Protein AF-A0A6H1JXC1-F1 (afdb_monomer_lite)

Structure (mmCIF, N/CA/C/O backbone):
data_AF-A0A6H1JXC1-F1
#
_entry.id   AF-A0A6H1JXC1-F1
#
loop_
_atom_site.group_PDB
_atom_site.id
_atom_site.type_symbol
_atom_site.label_atom_id
_atom_site.label_alt_id
_atom_site.label_comp_id
_atom_site.label_asym_id
_atom_site.label_entity_id
_atom_site.label_seq_id
_atom_site.pdbx_PDB_ins_code
_atom_site.Cartn_x
_atom_site.Cartn_y
_atom_site.Cartn_z
_atom_site.occupancy
_atom_site.B_iso_or_equiv
_atom_site.auth_seq_id
_atom_site.auth_comp_id
_atom_site.auth_asym_id
_atom_site.auth_atom_id
_atom_site.pdbx_PDB_model_num
ATOM 1 N N . MET A 1 1 ? -29.737 16.716 47.302 1.00 49.41 1 MET A N 1
ATOM 2 C CA . MET A 1 1 ? -29.002 16.296 46.090 1.00 49.41 1 MET A CA 1
ATOM 3 C C . MET A 1 1 ? -27.575 15.994 46.497 1.00 49.41 1 MET A C 1
ATOM 5 O O . MET A 1 1 ? -26.942 16.863 47.078 1.00 49.41 1 MET A O 1
ATOM 9 N N . THR A 1 2 ? -27.102 14.777 46.255 1.00 70.06 2 THR A N 1
ATOM 10 C CA . THR A 1 2 ? -25.771 14.312 46.672 1.00 70.06 2 THR A CA 1
ATOM 11 C C . THR A 1 2 ? -24.950 14.112 45.403 1.00 70.06 2 THR A C 1
ATOM 13 O O . THR A 1 2 ? -25.249 13.220 44.616 1.00 70.06 2 THR A O 1
ATOM 16 N N . TRP A 1 3 ? -23.983 14.993 45.145 1.00 61.78 3 TRP A N 1
ATOM 17 C CA . TRP A 1 3 ? -23.093 14.879 43.989 1.00 61.78 3 TRP A CA 1
ATOM 18 C C . TRP A 1 3 ? -21.989 13.871 44.311 1.00 61.78 3 TRP A C 1
ATOM 20 O O . TRP A 1 3 ? -21.253 14.048 45.281 1.00 61.78 3 TRP A O 1
ATOM 30 N N . THR A 1 4 ? -21.890 12.800 43.527 1.00 73.06 4 THR A N 1
ATOM 31 C CA . THR A 1 4 ? -20.808 11.817 43.641 1.00 73.06 4 THR A CA 1
ATOM 32 C C . THR A 1 4 ? -19.749 12.165 42.601 1.00 73.06 4 THR A C 1
ATOM 34 O O . THR A 1 4 ? -19.938 11.936 41.409 1.00 73.06 4 THR A O 1
ATOM 37 N N . GLY A 1 5 ? -18.654 12.777 43.046 1.00 74.56 5 GLY A N 1
ATOM 38 C CA . GLY A 1 5 ? -17.497 13.041 42.195 1.00 74.56 5 GLY A CA 1
ATOM 39 C C . GLY A 1 5 ? -16.682 11.774 41.967 1.00 74.56 5 GLY A C 1
ATOM 40 O O . GLY A 1 5 ? -16.382 11.058 42.920 1.00 74.56 5 GLY A O 1
ATOM 41 N N . GLY A 1 6 ? -16.304 11.512 40.717 1.00 79.50 6 GLY A N 1
ATOM 42 C CA . GLY A 1 6 ? -15.356 10.464 40.344 1.00 79.50 6 GLY A CA 1
ATOM 43 C C . GLY A 1 6 ? -14.247 11.035 39.464 1.00 79.50 6 GLY A C 1
ATOM 44 O O . GLY A 1 6 ? -14.508 11.871 38.600 1.00 79.50 6 GLY A O 1
ATOM 45 N N . THR A 1 7 ? -13.011 10.586 39.676 1.00 79.50 7 THR A N 1
ATOM 46 C CA . THR A 1 7 ? -11.855 10.972 38.854 1.00 79.50 7 THR A CA 1
ATOM 47 C C . THR A 1 7 ? -11.604 9.901 37.799 1.00 79.50 7 THR A C 1
ATOM 49 O O . THR A 1 7 ? -11.347 8.747 38.134 1.00 79.50 7 THR A O 1
ATOM 52 N N . ILE A 1 8 ? -11.639 10.278 36.519 1.00 73.81 8 ILE A N 1
ATOM 53 C CA . ILE A 1 8 ? -11.256 9.395 35.411 1.00 73.81 8 ILE A CA 1
ATOM 54 C C . ILE A 1 8 ? -9.754 9.559 35.174 1.00 73.81 8 ILE A C 1
ATOM 56 O O . ILE A 1 8 ? -9.309 10.604 34.704 1.00 73.81 8 ILE A O 1
ATOM 60 N N . SER A 1 9 ? -8.970 8.526 35.484 1.00 71.69 9 SER A N 1
ATOM 61 C CA . SER A 1 9 ? -7.549 8.470 35.126 1.00 71.69 9 SER A CA 1
ATOM 62 C C . SER A 1 9 ? -7.381 7.759 33.784 1.00 71.69 9 SER A C 1
ATOM 64 O O . SER A 1 9 ? -7.907 6.663 33.595 1.00 71.69 9 SER A O 1
ATOM 66 N N . ARG A 1 10 ? -6.661 8.376 32.840 1.00 70.25 10 ARG A N 1
ATOM 67 C CA . ARG A 1 10 ? -6.317 7.774 31.543 1.00 70.25 10 ARG A CA 1
ATOM 68 C C . ARG A 1 10 ? -4.819 7.498 31.504 1.00 70.25 10 ARG A C 1
ATOM 70 O O . ARG A 1 10 ? -4.026 8.431 31.573 1.00 70.25 10 ARG A O 1
ATOM 77 N N . GLN A 1 11 ? -4.440 6.232 31.358 1.00 76.56 11 GLN A N 1
ATOM 78 C CA . GLN A 1 11 ? -3.051 5.832 31.129 1.00 76.56 11 GLN A CA 1
ATOM 79 C C . GLN A 1 11 ? -2.903 5.349 29.682 1.00 76.56 11 GLN A C 1
ATOM 81 O O . GLN A 1 11 ? -3.385 4.260 29.365 1.00 76.56 11 GLN A O 1
ATOM 86 N N . PRO A 1 12 ? -2.286 6.141 28.786 1.00 73.12 12 PRO A N 1
ATOM 87 C CA . PRO A 1 12 ? -2.040 5.692 27.425 1.00 73.12 12 PRO A CA 1
ATOM 88 C C . PRO A 1 12 ? -1.069 4.509 27.453 1.00 73.12 12 PRO A C 1
ATOM 90 O O . PRO A 1 12 ? -0.046 4.546 28.137 1.00 73.12 12 PRO A O 1
ATOM 93 N N . ARG A 1 13 ? -1.389 3.455 26.704 1.00 77.56 13 ARG A N 1
ATOM 94 C CA . ARG A 1 13 ? -0.486 2.327 26.479 1.00 77.56 13 ARG A CA 1
ATOM 95 C C . ARG A 1 13 ? 0.018 2.387 25.044 1.00 77.56 13 ARG A C 1
ATOM 97 O O . ARG A 1 13 ? -0.779 2.455 24.113 1.00 77.56 13 ARG A O 1
ATOM 104 N N . THR A 1 14 ? 1.334 2.357 24.883 1.00 79.62 14 THR A N 1
ATOM 105 C CA . THR A 1 14 ? 1.989 2.322 23.573 1.00 79.62 14 THR A CA 1
ATOM 106 C C . THR A 1 14 ? 2.414 0.890 23.281 1.00 79.62 14 THR A C 1
ATOM 108 O O . THR A 1 14 ? 3.155 0.299 24.063 1.00 79.62 14 THR A O 1
ATOM 111 N N . GLU A 1 15 ? 1.953 0.335 22.163 1.00 82.12 15 GLU A N 1
ATOM 112 C CA . GLU A 1 15 ? 2.369 -0.977 21.660 1.00 82.12 15 GLU A CA 1
ATOM 113 C C . GLU A 1 15 ? 3.164 -0.780 20.368 1.00 82.12 15 GLU A C 1
ATOM 115 O O . GLU A 1 15 ? 2.733 -0.058 19.466 1.00 82.12 15 GLU A O 1
ATOM 120 N N . GLU A 1 16 ? 4.321 -1.430 20.263 1.00 84.94 16 GLU A N 1
ATOM 121 C CA . GLU A 1 16 ? 5.043 -1.508 18.999 1.00 84.94 16 GLU A CA 1
ATOM 122 C C . GLU A 1 16 ? 4.442 -2.625 18.140 1.00 84.94 16 GLU A C 1
ATOM 124 O O . GLU A 1 16 ? 4.414 -3.793 18.533 1.00 84.94 16 GLU A O 1
ATOM 129 N N . ILE A 1 17 ? 3.960 -2.268 16.950 1.00 84.75 17 ILE A N 1
ATOM 130 C CA . ILE A 1 17 ? 3.317 -3.209 16.033 1.00 84.75 17 ILE A CA 1
ATOM 131 C C . ILE A 1 17 ? 4.268 -3.507 14.878 1.00 84.75 17 ILE A C 1
ATOM 133 O O . ILE A 1 17 ? 4.607 -2.627 14.085 1.00 84.75 17 ILE A O 1
ATOM 137 N N . LYS A 1 18 ? 4.647 -4.780 14.746 1.00 87.69 18 LYS A N 1
ATOM 138 C CA . LYS A 1 18 ? 5.334 -5.283 13.555 1.00 87.69 18 LYS A CA 1
ATOM 139 C C . LYS A 1 18 ? 4.312 -5.517 12.449 1.00 87.69 18 LYS A C 1
ATOM 141 O O . LYS A 1 18 ? 3.589 -6.510 12.463 1.00 87.69 18 LYS A O 1
ATOM 146 N N . TRP A 1 19 ? 4.234 -4.571 11.520 1.00 84.50 19 TRP A N 1
ATOM 147 C CA . TRP A 1 19 ? 3.365 -4.675 10.351 1.00 84.50 19 TRP A CA 1
ATOM 148 C C . TRP A 1 19 ? 3.934 -5.652 9.313 1.00 84.50 19 TRP A C 1
ATOM 150 O O . TRP A 1 19 ? 5.160 -5.749 9.201 1.00 84.50 19 TRP A O 1
ATOM 160 N N . PRO A 1 20 ? 3.076 -6.341 8.535 1.00 87.06 20 PRO A N 1
ATOM 161 C CA . PRO A 1 20 ? 3.519 -7.157 7.415 1.00 87.06 20 PRO A CA 1
ATOM 162 C C . PRO A 1 20 ? 4.289 -6.315 6.405 1.00 87.06 20 PRO A C 1
ATOM 164 O O . PRO A 1 20 ? 4.090 -5.098 6.279 1.00 87.06 20 PRO A O 1
ATOM 167 N N . GLU A 1 21 ? 5.160 -6.970 5.647 1.00 85.38 21 GLU A N 1
ATOM 168 C CA . GLU A 1 21 ? 5.794 -6.311 4.520 1.00 85.38 21 GLU A CA 1
ATOM 169 C C . GLU A 1 21 ? 4.743 -5.968 3.468 1.00 85.38 21 GLU A C 1
ATOM 171 O O . GLU A 1 21 ? 3.970 -6.811 3.037 1.00 85.38 21 GLU A O 1
ATOM 176 N N . SER A 1 22 ? 4.744 -4.725 2.990 1.00 79.62 22 SER A N 1
ATOM 177 C CA . SER A 1 22 ? 3.744 -4.277 2.015 1.00 79.62 22 SER A CA 1
ATOM 178 C C . SER A 1 22 ? 3.897 -4.903 0.618 1.00 79.62 22 SER A C 1
ATOM 180 O O . SER A 1 22 ? 3.229 -4.451 -0.303 1.00 79.62 22 SER A O 1
ATOM 182 N N . GLY A 1 23 ? 4.900 -5.762 0.390 1.00 83.50 23 GLY A N 1
ATOM 183 C CA . GLY A 1 23 ? 5.260 -6.298 -0.933 1.00 83.50 23 GLY A CA 1
ATOM 184 C C . GLY A 1 23 ? 5.699 -5.261 -1.987 1.00 83.50 23 GLY A C 1
ATOM 185 O O . GLY A 1 23 ? 6.003 -5.618 -3.125 1.00 83.50 23 GLY A O 1
ATOM 186 N N . LEU A 1 24 ? 5.743 -3.969 -1.637 1.00 87.31 24 LEU A N 1
ATOM 187 C CA . LEU A 1 24 ? 6.042 -2.870 -2.560 1.00 87.31 24 LEU A CA 1
ATOM 188 C C . LEU A 1 24 ? 7.512 -2.460 -2.477 1.00 87.31 24 LEU A C 1
ATOM 190 O O . LEU A 1 24 ? 8.012 -2.249 -1.365 1.00 87.31 24 LEU A O 1
ATOM 194 N N . PRO A 1 25 ? 8.181 -2.227 -3.624 1.00 91.25 25 PRO A N 1
ATOM 195 C CA . PRO A 1 25 ? 9.489 -1.593 -3.640 1.00 91.25 25 PRO A CA 1
ATOM 196 C C . PRO A 1 25 ? 9.462 -0.249 -2.913 1.00 91.25 25 PRO A C 1
ATOM 198 O O . PRO A 1 25 ? 8.502 0.518 -3.035 1.00 91.25 25 PRO A O 1
ATOM 201 N N . TYR A 1 26 ? 10.550 0.068 -2.209 1.00 91.06 26 TYR A N 1
ATOM 202 C CA . TYR A 1 26 ? 10.656 1.279 -1.392 1.00 91.06 26 TYR A CA 1
ATOM 203 C C . TYR A 1 26 ? 10.285 2.557 -2.159 1.00 91.06 26 TYR A C 1
ATOM 205 O O . TYR A 1 26 ? 9.505 3.365 -1.663 1.00 91.06 26 TYR A O 1
ATOM 213 N N . ILE A 1 27 ? 10.774 2.709 -3.393 1.00 92.25 27 ILE A N 1
ATOM 214 C CA . ILE A 1 27 ? 10.506 3.897 -4.216 1.00 92.25 27 ILE A CA 1
ATOM 215 C C . ILE A 1 27 ? 9.011 4.031 -4.542 1.00 92.25 27 ILE A C 1
ATOM 217 O O . ILE A 1 27 ? 8.454 5.116 -4.407 1.00 92.25 27 ILE A O 1
ATOM 221 N N . ALA A 1 28 ? 8.335 2.930 -4.891 1.00 93.19 28 ALA A N 1
ATOM 222 C CA . ALA A 1 28 ? 6.892 2.947 -5.136 1.00 93.19 28 ALA A CA 1
ATOM 223 C C . ALA A 1 28 ? 6.113 3.303 -3.858 1.00 93.19 28 ALA A C 1
ATOM 225 O O . ALA A 1 28 ? 5.151 4.066 -3.910 1.00 93.19 28 ALA A O 1
ATOM 226 N N . ARG A 1 29 ? 6.567 2.810 -2.697 1.00 92.19 29 ARG A N 1
ATOM 227 C CA . ARG A 1 29 ? 5.978 3.139 -1.393 1.00 92.19 29 ARG A CA 1
ATOM 228 C C . ARG A 1 29 ? 6.125 4.624 -1.050 1.00 92.19 29 ARG A C 1
ATOM 230 O O . ARG A 1 29 ? 5.154 5.228 -0.606 1.00 92.19 29 ARG A O 1
ATOM 237 N N . GLN A 1 30 ? 7.305 5.215 -1.255 1.00 94.38 30 GLN A N 1
ATOM 238 C CA . GLN A 1 30 ? 7.524 6.647 -1.009 1.00 94.38 30 GLN A CA 1
ATOM 239 C C . GLN A 1 30 ? 6.671 7.509 -1.941 1.00 94.38 30 GLN A C 1
ATOM 241 O O . GLN A 1 30 ? 5.975 8.406 -1.476 1.00 94.38 30 GLN A O 1
ATOM 246 N N . HIS A 1 31 ? 6.632 7.169 -3.230 1.00 94.50 31 HIS A N 1
ATOM 247 C CA . HIS A 1 31 ? 5.829 7.896 -4.211 1.00 94.50 31 HIS A CA 1
ATOM 248 C C . HIS A 1 31 ? 4.323 7.838 -3.876 1.00 94.50 31 HIS A C 1
ATOM 250 O O . HIS A 1 31 ? 3.625 8.851 -3.905 1.00 94.50 31 HIS A O 1
ATOM 256 N N . ALA A 1 32 ? 3.814 6.673 -3.460 1.00 93.94 32 ALA A N 1
ATOM 257 C CA . ALA A 1 32 ? 2.433 6.526 -2.996 1.00 93.94 32 ALA A CA 1
ATOM 258 C C . ALA A 1 32 ? 2.156 7.278 -1.679 1.00 93.94 32 ALA A C 1
ATOM 260 O O . ALA A 1 32 ? 1.065 7.814 -1.482 1.00 93.94 32 ALA A O 1
ATOM 261 N N . ARG A 1 33 ? 3.137 7.358 -0.773 1.00 92.81 33 ARG A N 1
ATOM 262 C CA . ARG A 1 33 ? 3.031 8.140 0.468 1.00 92.81 33 ARG A CA 1
ATOM 263 C C . ARG A 1 33 ? 2.868 9.631 0.194 1.00 92.81 33 ARG A C 1
ATOM 265 O O . ARG A 1 33 ? 2.083 10.273 0.886 1.00 92.81 33 ARG A O 1
ATOM 272 N N . GLU A 1 34 ? 3.588 10.148 -0.791 1.00 94.12 34 GLU A N 1
ATOM 273 C CA . GLU A 1 34 ? 3.596 11.567 -1.143 1.00 94.12 34 GLU A CA 1
ATOM 274 C C . GLU A 1 34 ? 2.367 11.973 -1.968 1.00 94.12 34 GLU A C 1
ATOM 276 O O . GLU A 1 34 ? 1.686 12.937 -1.627 1.00 94.12 34 GLU A O 1
ATOM 281 N N . TYR A 1 35 ? 2.037 11.204 -3.011 1.00 94.94 35 TYR A N 1
ATOM 282 C CA . TYR A 1 35 ? 1.024 11.596 -4.002 1.00 94.94 35 TYR A CA 1
ATOM 283 C C . TYR A 1 35 ? -0.310 10.847 -3.886 1.00 94.94 35 TYR A C 1
ATOM 285 O O . TYR A 1 35 ? -1.266 11.165 -4.596 1.00 94.94 35 TYR A O 1
ATOM 293 N N . GLY A 1 36 ? -0.386 9.825 -3.031 1.00 95.12 36 GLY A N 1
ATOM 294 C CA . GLY A 1 36 ? -1.593 9.025 -2.846 1.00 95.12 36 GLY A CA 1
ATOM 295 C C . GLY A 1 36 ? -2.698 9.781 -2.112 1.00 95.12 36 GLY A C 1
ATOM 296 O O . GLY A 1 36 ? -2.460 10.503 -1.144 1.00 95.12 36 GLY A O 1
ATOM 297 N N . ASN A 1 37 ? -3.938 9.566 -2.532 1.00 96.44 37 ASN A N 1
ATOM 298 C CA . ASN A 1 37 ? -5.131 10.002 -1.823 1.00 96.44 37 ASN A CA 1
ATOM 299 C C . ASN A 1 37 ? -5.510 8.959 -0.767 1.00 96.44 37 ASN A C 1
ATOM 301 O O . ASN A 1 37 ? -6.323 8.057 -0.990 1.00 96.44 37 ASN A O 1
ATOM 305 N N . TRP A 1 38 ? -4.832 9.055 0.375 1.00 94.81 38 TRP A N 1
ATOM 306 C CA . TRP A 1 38 ? -5.002 8.151 1.505 1.00 94.81 38 TRP A CA 1
ATOM 307 C C . TRP A 1 38 ? -6.400 8.277 2.097 1.00 94.81 38 TRP A C 1
ATOM 309 O O . TRP A 1 38 ? -6.787 9.338 2.591 1.00 94.81 38 TRP A O 1
ATOM 319 N N . ARG A 1 39 ? -7.119 7.159 2.135 1.00 93.75 39 ARG A N 1
ATOM 320 C CA . ARG A 1 39 ? -8.380 7.059 2.863 1.00 93.75 39 ARG A CA 1
ATOM 321 C C . ARG A 1 39 ? -8.081 7.040 4.353 1.00 93.75 39 ARG A C 1
ATOM 323 O O . ARG A 1 39 ? -7.131 6.387 4.782 1.00 93.75 39 ARG A O 1
ATOM 330 N N . LYS A 1 40 ? -8.894 7.758 5.123 1.00 93.69 40 LYS A N 1
ATOM 331 C CA . LYS A 1 40 ? -8.864 7.752 6.586 1.00 93.69 40 LYS A CA 1
ATOM 332 C C . LYS A 1 40 ? -10.174 7.174 7.092 1.00 93.69 40 LYS A C 1
ATOM 334 O O . LYS A 1 40 ? -11.227 7.492 6.541 1.00 93.69 40 LYS A O 1
ATOM 339 N N . THR A 1 41 ? -10.115 6.328 8.105 1.00 93.00 41 THR A N 1
ATOM 340 C CA . THR A 1 41 ? -11.302 5.767 8.744 1.00 93.00 41 THR A CA 1
ATOM 341 C C . THR A 1 41 ? -11.034 5.567 10.225 1.00 93.00 41 THR A C 1
ATOM 343 O O . THR A 1 41 ? -9.922 5.216 10.613 1.00 93.00 41 THR A O 1
ATOM 346 N N . PHE A 1 42 ? -12.054 5.816 11.036 1.00 92.88 42 PHE A N 1
ATOM 347 C CA . PHE A 1 42 ? -12.033 5.540 12.462 1.00 92.88 42 PHE A CA 1
ATOM 348 C C . PHE A 1 42 ? -12.760 4.223 12.684 1.00 92.88 42 PHE A C 1
ATOM 350 O O . PHE A 1 42 ? -13.865 4.044 12.175 1.00 92.88 42 PHE A O 1
ATOM 357 N N . LEU A 1 43 ? -12.115 3.303 13.392 1.00 92.31 43 LEU A N 1
ATOM 358 C CA . LEU A 1 43 ? -12.640 1.971 13.658 1.00 92.31 43 LEU A CA 1
ATOM 359 C C . LEU A 1 43 ? -12.758 1.753 15.158 1.00 92.31 43 LEU A C 1
ATOM 361 O O . LEU A 1 43 ? -11.811 1.987 15.908 1.00 92.31 43 LEU A O 1
ATOM 365 N N . THR A 1 44 ? -13.905 1.242 15.572 1.00 90.25 44 THR A N 1
ATOM 366 C CA . THR A 1 44 ? -14.176 0.720 16.909 1.00 90.25 44 THR A CA 1
ATOM 367 C C . THR A 1 44 ? -14.162 -0.811 16.893 1.00 90.25 44 THR A C 1
ATOM 369 O O . THR A 1 44 ? -14.037 -1.450 15.847 1.00 90.25 44 THR A O 1
ATOM 372 N N . HIS A 1 45 ? -14.321 -1.432 18.062 1.00 86.06 45 HIS A N 1
ATOM 373 C CA . HIS A 1 45 ? -14.358 -2.892 18.205 1.00 86.06 45 HIS A CA 1
ATOM 374 C C . HIS A 1 45 ? -15.487 -3.603 17.438 1.00 86.06 45 HIS A C 1
ATOM 376 O O . HIS A 1 45 ? -15.354 -4.793 17.151 1.00 86.06 45 HIS A O 1
ATOM 382 N N . ASN A 1 46 ? -16.580 -2.898 17.130 1.00 85.25 46 ASN A N 1
ATOM 383 C CA . ASN A 1 46 ? -17.729 -3.450 16.405 1.00 85.25 46 ASN A CA 1
ATOM 384 C C . ASN A 1 46 ? -17.662 -3.190 14.899 1.00 85.25 46 ASN A C 1
ATOM 386 O O . ASN A 1 46 ? -18.457 -3.755 14.146 1.00 85.25 46 ASN A O 1
ATOM 390 N N . ASP A 1 47 ? -16.729 -2.349 14.455 1.00 88.25 47 ASP A N 1
ATOM 391 C CA . ASP A 1 47 ? -16.642 -1.973 13.056 1.00 88.25 47 ASP A CA 1
ATOM 392 C C . ASP A 1 47 ? -15.951 -3.053 12.231 1.00 88.25 47 ASP A C 1
ATOM 394 O O . ASP A 1 47 ? -14.991 -3.713 12.643 1.00 88.25 47 ASP A O 1
ATOM 398 N N . SER A 1 48 ? -16.443 -3.216 11.008 1.00 86.31 48 SER A N 1
ATOM 399 C CA . SER A 1 48 ? -15.802 -4.088 10.035 1.00 86.31 48 SER A CA 1
ATOM 400 C C . SER A 1 48 ? -14.546 -3.419 9.482 1.00 86.31 48 SER A C 1
ATOM 402 O O . SER A 1 48 ? -14.562 -2.257 9.077 1.00 86.31 48 SER A O 1
ATOM 404 N N . VAL A 1 49 ? -13.443 -4.169 9.437 1.00 89.81 49 VAL A N 1
ATOM 405 C CA . VAL A 1 49 ? -12.198 -3.705 8.809 1.00 89.81 49 VAL A CA 1
ATOM 406 C C . VAL A 1 49 ? -12.430 -3.497 7.305 1.00 89.81 49 VAL A C 1
ATOM 408 O O . VAL A 1 49 ? -13.054 -4.365 6.693 1.00 89.81 49 VAL A O 1
ATOM 411 N N . PRO A 1 50 ? -11.906 -2.419 6.684 1.00 89.88 50 PRO A N 1
ATOM 412 C CA . PRO A 1 50 ? -12.121 -2.144 5.267 1.00 89.88 50 PRO A CA 1
ATOM 413 C C . PRO A 1 50 ? -11.775 -3.320 4.347 1.00 89.88 50 PRO A C 1
ATOM 415 O O . PRO A 1 50 ? -10.693 -3.906 4.444 1.00 89.88 50 PRO A O 1
ATOM 418 N N . ASP A 1 51 ? -12.659 -3.611 3.391 1.00 86.31 51 ASP A N 1
ATOM 419 C CA . ASP A 1 51 ? -12.504 -4.745 2.470 1.00 86.31 51 ASP A CA 1
ATOM 420 C C . ASP A 1 51 ? -11.257 -4.647 1.591 1.00 86.31 51 ASP A C 1
ATOM 422 O O . ASP A 1 51 ? -10.651 -5.667 1.273 1.00 86.31 51 ASP A O 1
ATOM 426 N N . GLY A 1 52 ? -10.838 -3.425 1.248 1.00 83.38 52 GLY A N 1
ATOM 427 C CA . GLY A 1 52 ? -9.660 -3.163 0.416 1.00 83.38 52 GLY A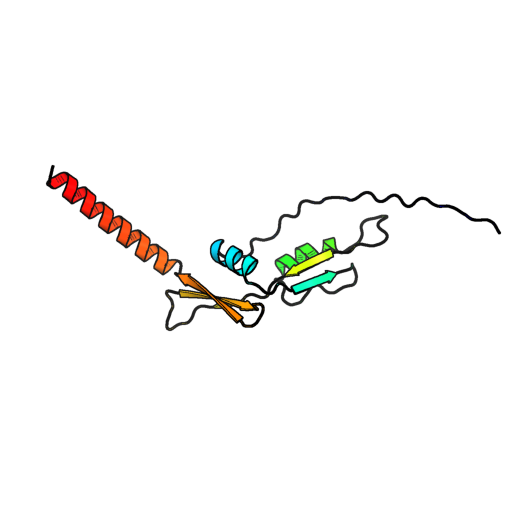 CA 1
ATOM 428 C C . GLY A 1 52 ? -8.311 -3.402 1.103 1.00 83.38 52 GLY A C 1
ATOM 429 O O . GLY A 1 52 ? -7.280 -3.122 0.499 1.00 83.38 52 GLY A O 1
ATOM 430 N N . LEU A 1 53 ? -8.307 -3.857 2.357 1.00 88.38 53 LEU A N 1
ATOM 431 C CA . LEU A 1 53 ? -7.097 -4.237 3.077 1.00 88.38 53 LEU A CA 1
ATOM 432 C C . LEU A 1 53 ? -6.755 -5.709 2.791 1.00 88.38 53 LEU A C 1
ATOM 434 O O . LEU A 1 53 ? -7.646 -6.557 2.748 1.00 88.38 53 LEU A O 1
ATOM 438 N N . GLU A 1 54 ? -5.475 -6.026 2.624 1.00 88.75 54 GLU A N 1
ATOM 439 C CA . GLU A 1 54 ? -5.030 -7.415 2.465 1.00 88.75 54 GLU A CA 1
ATOM 440 C C . GLU A 1 54 ? -5.306 -8.235 3.738 1.00 88.75 54 GLU A C 1
ATOM 442 O O . GLU A 1 54 ? -5.309 -7.707 4.857 1.00 88.75 54 GLU A O 1
ATOM 447 N N . ASP A 1 55 ? -5.543 -9.538 3.575 1.00 90.38 55 ASP A N 1
ATOM 448 C CA . ASP A 1 55 ? -6.014 -10.403 4.663 1.00 90.38 55 ASP A CA 1
ATOM 449 C C . ASP A 1 55 ? -5.026 -10.496 5.832 1.00 90.38 55 ASP A C 1
ATOM 451 O O . ASP A 1 55 ? -5.451 -10.531 6.988 1.00 90.38 55 ASP A O 1
ATOM 455 N N . GLU A 1 56 ? -3.719 -10.435 5.566 1.00 90.75 56 GLU A N 1
ATOM 456 C CA . GLU A 1 56 ? -2.682 -10.409 6.607 1.00 90.75 56 GLU A CA 1
ATOM 457 C C . GLU A 1 56 ? -2.799 -9.166 7.503 1.00 90.75 56 GLU A C 1
ATOM 459 O O . GLU A 1 56 ? -2.718 -9.249 8.732 1.00 90.75 56 GLU A O 1
ATOM 464 N N . PHE A 1 57 ? -3.076 -8.004 6.904 1.00 89.88 57 PHE A N 1
ATOM 465 C CA . PHE A 1 57 ? -3.287 -6.764 7.646 1.00 89.88 57 PHE A CA 1
ATOM 466 C C . PHE A 1 57 ? -4.613 -6.797 8.413 1.00 89.88 57 PHE A C 1
ATOM 468 O O . PHE A 1 57 ? -4.666 -6.363 9.566 1.00 89.88 57 PHE A O 1
ATOM 475 N N . LYS A 1 58 ? -5.678 -7.360 7.820 1.00 91.00 58 LYS A N 1
ATOM 476 C CA . LYS A 1 58 ? -6.962 -7.565 8.515 1.00 91.00 58 LYS A CA 1
ATOM 477 C C . LYS A 1 58 ? -6.790 -8.470 9.735 1.00 91.00 58 LYS A C 1
ATOM 479 O O . LYS A 1 58 ? -7.322 -8.159 10.801 1.00 91.00 58 LYS A O 1
ATOM 484 N N . ALA A 1 59 ? -6.047 -9.565 9.591 1.00 90.19 59 ALA A N 1
ATOM 485 C CA . ALA A 1 59 ? -5.787 -10.525 10.658 1.00 90.19 59 ALA A CA 1
ATOM 486 C C . ALA A 1 59 ? -5.008 -9.903 11.826 1.00 90.19 59 ALA A C 1
ATOM 488 O O . ALA A 1 59 ? -5.307 -10.202 12.981 1.00 90.19 59 ALA A O 1
ATOM 489 N N . LEU A 1 60 ? -4.069 -8.991 11.550 1.00 90.50 60 LEU A N 1
ATOM 490 C CA . LEU A 1 60 ? -3.344 -8.250 12.587 1.00 90.50 60 LEU A CA 1
ATOM 491 C C . LEU A 1 60 ? -4.178 -7.158 13.265 1.00 90.50 60 LEU A C 1
ATOM 493 O O . LEU A 1 60 ? -4.001 -6.924 14.466 1.00 90.50 60 LEU A O 1
ATOM 497 N N . LEU A 1 61 ? -5.065 -6.489 12.522 1.00 89.50 61 LEU A N 1
ATOM 498 C CA . LEU A 1 61 ? -5.849 -5.359 13.025 1.00 89.50 61 LEU A CA 1
ATOM 499 C C . LEU A 1 61 ? -7.054 -5.798 13.869 1.00 89.50 61 LEU A C 1
ATOM 501 O O . LEU A 1 61 ? -7.264 -5.264 14.954 1.00 89.50 61 LEU A O 1
ATOM 505 N N . ARG A 1 62 ? -7.825 -6.796 13.415 1.00 89.44 62 ARG A N 1
ATOM 506 C CA . ARG A 1 62 ? -9.048 -7.273 14.094 1.00 89.44 62 ARG A CA 1
ATOM 507 C C . ARG A 1 62 ? -8.888 -7.552 15.596 1.00 89.44 62 ARG A C 1
ATOM 509 O O . ARG A 1 62 ? -9.684 -7.022 16.368 1.00 89.44 62 ARG A O 1
ATOM 516 N N . PRO A 1 63 ? -7.906 -8.353 16.057 1.00 89.06 63 PRO A N 1
ATOM 517 C CA . PRO A 1 63 ? -7.770 -8.637 17.484 1.00 89.06 63 PRO A CA 1
ATOM 518 C C . PRO A 1 63 ? -7.403 -7.388 18.290 1.00 89.06 63 PRO A C 1
ATOM 520 O O . PRO A 1 63 ? -7.724 -7.320 19.471 1.00 89.06 63 PRO A O 1
ATOM 523 N N . ARG A 1 64 ? -6.772 -6.390 17.661 1.00 88.06 64 ARG A N 1
ATOM 524 C CA . ARG A 1 64 ? -6.345 -5.154 18.321 1.00 88.06 64 ARG A CA 1
ATOM 525 C C . ARG A 1 64 ? -7.464 -4.144 18.505 1.00 88.06 64 ARG A C 1
ATOM 527 O O . ARG A 1 64 ? -7.346 -3.321 19.402 1.00 88.06 64 ARG A O 1
ATOM 534 N N . LEU A 1 65 ? -8.535 -4.222 17.714 1.00 89.38 65 LEU A N 1
ATOM 535 C CA . LEU A 1 65 ? -9.719 -3.378 17.897 1.00 89.38 65 LEU A CA 1
ATOM 536 C C . LEU A 1 65 ? -10.529 -3.770 19.139 1.00 89.38 65 LEU A C 1
ATOM 538 O O . LEU A 1 65 ? -11.302 -2.956 19.635 1.00 89.38 65 LEU A O 1
ATOM 542 N N . LYS A 1 66 ? -10.344 -4.987 19.669 1.00 89.25 66 LYS A N 1
ATOM 543 C CA . LYS A 1 66 ? -11.003 -5.411 20.906 1.00 89.25 66 LYS A CA 1
ATOM 544 C C . LYS A 1 66 ? -10.444 -4.625 22.102 1.00 89.25 66 LYS A C 1
ATOM 546 O O . LYS A 1 66 ? -9.218 -4.544 22.228 1.00 89.25 66 LYS A O 1
ATOM 551 N N . PRO A 1 67 ? -11.304 -4.079 22.980 1.00 87.31 67 PRO A N 1
ATOM 552 C CA . PRO A 1 67 ? -10.856 -3.455 24.217 1.00 87.31 67 PRO A CA 1
ATOM 553 C C . PRO A 1 67 ? -10.134 -4.475 25.102 1.00 87.31 67 PRO A C 1
ATOM 555 O O . PRO A 1 67 ? -10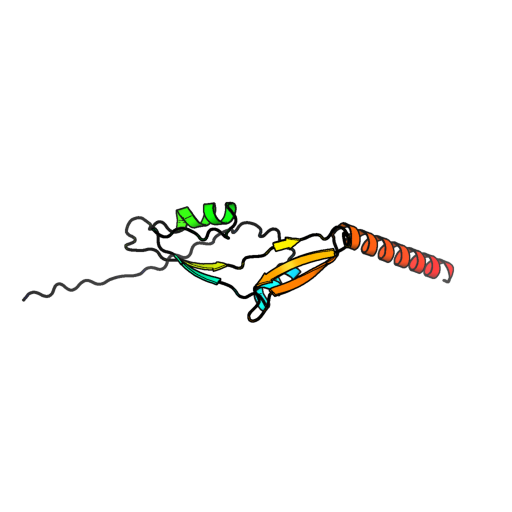.446 -5.668 25.074 1.00 87.31 67 PRO A O 1
ATOM 558 N N . TRP A 1 68 ? -9.169 -4.008 25.885 1.00 83.94 68 TRP A N 1
ATOM 559 C CA . TRP A 1 68 ? -8.562 -4.795 26.955 1.00 83.94 68 TRP A CA 1
ATOM 560 C C . TRP A 1 68 ? -9.443 -4.846 28.205 1.00 83.94 68 TRP A C 1
ATOM 562 O O . TRP A 1 68 ? -10.389 -4.073 28.353 1.00 83.94 68 TRP A O 1
ATOM 572 N N . ASP A 1 69 ? -9.111 -5.743 29.133 1.00 85.00 69 ASP A N 1
ATOM 573 C CA . ASP A 1 69 ? -9.814 -5.829 30.412 1.00 85.00 69 ASP A CA 1
ATOM 574 C C . ASP A 1 69 ? -9.728 -4.494 31.167 1.00 85.00 69 ASP A C 1
ATOM 576 O O . ASP A 1 69 ? -8.644 -3.954 31.407 1.00 85.00 69 ASP A O 1
ATOM 580 N N . GLY A 1 70 ? -10.895 -3.950 31.518 1.00 82.94 70 GLY A N 1
ATOM 581 C CA . GLY A 1 70 ? -11.032 -2.639 32.157 1.00 82.94 70 GLY A CA 1
ATOM 582 C C . GLY A 1 70 ? -10.997 -1.440 31.199 1.00 82.94 70 GLY A C 1
ATOM 583 O O . GLY A 1 70 ? -11.158 -0.307 31.651 1.00 82.94 70 GLY A O 1
ATOM 584 N N . GLU A 1 71 ? -10.822 -1.653 29.891 1.00 83.56 71 GLU A N 1
ATOM 585 C CA . GLU A 1 71 ? -10.929 -0.605 28.873 1.00 83.56 71 GLU A CA 1
ATOM 586 C C . GLU A 1 71 ? -12.405 -0.384 28.496 1.00 83.56 71 GLU A C 1
ATOM 588 O O . GLU A 1 71 ? -13.107 -1.308 28.093 1.00 83.56 71 GLU A O 1
ATOM 593 N N . ILE A 1 72 ? -12.890 0.856 28.638 1.00 82.06 72 ILE A N 1
ATOM 594 C CA . ILE A 1 72 ? -14.301 1.211 28.381 1.00 82.06 72 ILE A CA 1
ATOM 595 C C . ILE A 1 72 ? -14.591 1.270 26.875 1.00 82.06 72 ILE A C 1
ATOM 597 O O . ILE A 1 72 ? -15.685 0.930 26.431 1.00 82.06 72 ILE A O 1
ATOM 601 N N . ALA A 1 73 ? -13.615 1.719 26.085 1.00 81.06 73 ALA A N 1
ATOM 602 C CA . ALA A 1 73 ? -13.714 1.815 24.638 1.00 81.06 73 ALA A CA 1
ATOM 603 C C . ALA A 1 73 ? -12.318 1.849 24.018 1.00 81.06 73 ALA A C 1
ATOM 605 O O . ALA A 1 73 ? -11.399 2.436 24.591 1.00 81.06 73 ALA A O 1
ATOM 606 N N . ARG A 1 74 ? -12.205 1.265 22.824 1.00 87.31 74 ARG A N 1
ATOM 607 C CA . ARG A 1 74 ? -11.014 1.322 21.985 1.00 87.31 74 ARG A CA 1
ATOM 608 C C . ARG A 1 74 ? -11.374 1.807 20.592 1.00 87.31 74 ARG A C 1
ATOM 610 O O . ARG A 1 74 ? -12.351 1.342 20.003 1.00 87.31 74 ARG A O 1
ATOM 617 N N . GLU A 1 75 ? -10.538 2.695 20.076 1.00 88.69 75 GLU A N 1
ATOM 618 C CA . GLU A 1 75 ? -10.657 3.272 18.744 1.00 88.69 75 GLU A CA 1
ATOM 619 C C . GLU A 1 75 ? -9.307 3.207 18.025 1.00 88.69 75 GLU A C 1
ATOM 621 O O . GLU A 1 75 ? -8.248 3.270 18.654 1.00 88.69 75 GLU A O 1
ATOM 626 N N . ALA A 1 76 ? -9.344 3.093 16.700 1.00 89.31 76 ALA A N 1
ATOM 627 C CA . ALA A 1 76 ? -8.174 3.145 15.837 1.00 89.31 76 ALA A CA 1
ATOM 628 C C . ALA A 1 76 ? -8.407 4.119 14.678 1.00 89.31 76 ALA A C 1
ATOM 630 O O . ALA A 1 76 ? -9.401 4.008 13.962 1.00 89.31 76 ALA A O 1
ATOM 631 N N . ASP A 1 77 ? -7.463 5.036 14.461 1.00 92.44 77 ASP A N 1
ATOM 632 C CA . ASP A 1 77 ? -7.369 5.810 13.220 1.00 92.44 77 ASP A CA 1
ATOM 633 C C . ASP A 1 77 ? -6.549 5.002 12.210 1.00 92.44 77 ASP A C 1
ATOM 635 O O . ASP A 1 77 ? -5.356 4.743 12.400 1.00 92.44 77 ASP A O 1
ATOM 639 N N . LEU A 1 78 ? -7.212 4.565 11.145 1.00 91.62 78 LEU A N 1
ATOM 640 C CA . LEU A 1 78 ? -6.606 3.810 10.066 1.00 91.62 78 LEU A CA 1
ATOM 641 C C . LEU A 1 78 ? -6.484 4.684 8.821 1.00 91.62 78 LEU A C 1
ATOM 643 O O . LEU A 1 78 ? -7.468 5.179 8.266 1.00 91.62 78 LEU A O 1
ATOM 647 N N . ARG A 1 79 ? -5.257 4.756 8.301 1.00 92.31 79 ARG A N 1
ATOM 648 C CA . ARG A 1 79 ? -4.965 5.310 6.979 1.00 92.31 79 ARG A CA 1
ATOM 649 C C . ARG A 1 79 ? -4.557 4.207 6.020 1.00 92.31 79 ARG A C 1
ATOM 651 O O . ARG A 1 79 ? -3.602 3.486 6.289 1.00 92.31 79 ARG A O 1
ATOM 658 N N . TYR A 1 80 ? -5.236 4.110 4.883 1.00 92.19 80 TYR A N 1
ATOM 659 C CA . TYR A 1 80 ? -4.940 3.100 3.868 1.00 92.19 80 TYR A CA 1
ATOM 660 C C . TYR A 1 80 ? -5.105 3.653 2.450 1.00 92.19 80 TYR A C 1
ATOM 662 O O . TYR A 1 80 ? -5.820 4.630 2.218 1.00 92.19 80 TYR A O 1
ATOM 670 N N . LEU A 1 81 ? -4.419 3.034 1.492 1.00 93.19 81 LEU A N 1
ATOM 671 C CA . LEU A 1 81 ? -4.432 3.428 0.087 1.00 93.19 81 LEU A CA 1
ATOM 672 C C . LEU A 1 81 ? -4.583 2.174 -0.782 1.00 93.19 81 LEU A C 1
ATOM 674 O O . LEU A 1 81 ? -3.670 1.349 -0.795 1.00 93.19 81 LEU A O 1
ATOM 678 N N . PRO A 1 82 ? -5.702 2.017 -1.511 1.00 91.38 82 PRO A N 1
ATOM 679 C CA . PRO A 1 82 ? -5.829 0.966 -2.510 1.00 91.38 82 PRO A CA 1
ATOM 680 C C . PRO A 1 82 ? -4.786 1.161 -3.609 1.00 91.38 82 PRO A C 1
ATOM 682 O O . PRO A 1 82 ? -4.660 2.256 -4.160 1.00 91.38 82 PRO A O 1
ATOM 685 N N . LEU A 1 83 ? -4.053 0.103 -3.937 1.00 92.31 83 LEU A N 1
ATOM 686 C CA . LEU A 1 83 ? -3.003 0.141 -4.943 1.00 92.31 83 LEU A CA 1
ATOM 687 C C . LEU A 1 83 ? -3.044 -1.133 -5.779 1.00 92.31 83 LEU A C 1
ATOM 689 O O . LEU A 1 83 ? -3.164 -2.234 -5.252 1.00 92.31 83 LEU A O 1
ATOM 693 N N . ALA A 1 84 ? -2.903 -0.974 -7.091 1.00 92.06 84 ALA A N 1
ATOM 694 C CA . ALA A 1 84 ? -2.780 -2.071 -8.033 1.00 92.06 84 ALA A CA 1
ATOM 695 C C . ALA A 1 84 ? -1.357 -2.129 -8.594 1.00 92.06 84 ALA A C 1
ATOM 697 O O . ALA A 1 84 ? -0.804 -1.120 -9.034 1.00 92.06 84 ALA A O 1
ATOM 698 N N . ARG A 1 85 ? -0.779 -3.331 -8.617 1.00 93.25 85 ARG A N 1
ATOM 699 C CA . ARG A 1 85 ? 0.457 -3.636 -9.341 1.00 93.25 85 ARG A CA 1
ATOM 700 C C . ARG A 1 85 ? 0.091 -4.362 -10.630 1.00 93.25 85 ARG A C 1
ATOM 702 O O . ARG A 1 85 ? -0.503 -5.433 -10.583 1.00 93.25 85 ARG A O 1
ATOM 709 N N . MET A 1 86 ? 0.480 -3.807 -11.770 1.00 92.44 86 MET A N 1
ATOM 710 C CA . MET A 1 86 ? 0.143 -4.337 -13.087 1.00 92.44 86 MET A CA 1
ATOM 711 C C . MET A 1 86 ? 1.393 -4.506 -13.951 1.00 92.44 86 MET A C 1
ATOM 713 O O . MET A 1 86 ? 2.307 -3.679 -13.938 1.00 92.44 86 MET A O 1
ATOM 717 N N . VAL A 1 87 ? 1.421 -5.587 -14.728 1.00 93.00 87 VAL A N 1
ATOM 718 C CA . VAL A 1 87 ? 2.405 -5.812 -15.789 1.00 93.00 87 VAL A CA 1
ATOM 719 C C . VAL A 1 87 ? 1.640 -5.917 -17.097 1.00 93.00 87 VAL A C 1
ATOM 721 O O . VAL A 1 87 ? 0.740 -6.741 -17.223 1.00 93.00 87 VAL A O 1
ATOM 724 N N . VAL A 1 88 ? 1.998 -5.069 -18.055 1.00 91.81 88 VAL A N 1
ATOM 725 C CA . VAL A 1 88 ? 1.373 -5.038 -19.380 1.00 91.81 88 VAL A CA 1
ATOM 726 C C . VAL A 1 88 ? 2.171 -5.960 -20.312 1.00 91.81 88 VAL A C 1
ATOM 728 O O . VAL A 1 88 ? 3.395 -5.792 -20.393 1.00 91.81 88 VAL A O 1
ATOM 731 N N . PRO A 1 89 ? 1.546 -6.942 -20.992 1.00 89.69 89 PRO A N 1
ATOM 732 C CA . PRO A 1 89 ? 2.253 -7.919 -21.825 1.00 89.69 89 PRO A CA 1
ATOM 733 C C . PRO A 1 89 ? 3.151 -7.304 -22.905 1.00 89.69 89 PRO A C 1
ATOM 735 O O . PRO A 1 89 ? 4.246 -7.810 -23.142 1.00 89.69 89 PRO A O 1
ATOM 738 N N . GLU A 1 90 ? 2.737 -6.192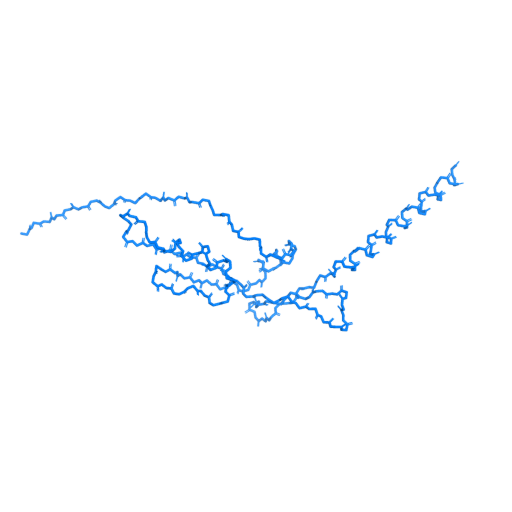 -23.506 1.00 92.06 90 GLU A N 1
ATOM 739 C CA . GLU A 1 90 ? 3.466 -5.442 -24.537 1.00 92.06 90 GLU A CA 1
ATOM 740 C C . GLU A 1 90 ? 4.702 -4.728 -23.961 1.00 92.06 90 GLU A C 1
ATOM 742 O O . GLU A 1 90 ? 5.639 -4.363 -24.675 1.00 92.06 90 GLU A O 1
ATOM 747 N N . HIS A 1 91 ? 4.732 -4.533 -22.641 1.00 89.00 91 HIS A N 1
ATOM 748 C CA . HIS A 1 91 ? 5.757 -3.786 -21.922 1.00 89.00 91 HIS A CA 1
ATOM 749 C C . HIS A 1 91 ? 6.273 -4.557 -20.703 1.00 89.00 91 HIS A C 1
ATOM 751 O O . HIS A 1 91 ? 6.452 -3.977 -19.634 1.00 89.00 91 HIS A O 1
ATOM 757 N N . ARG A 1 92 ? 6.596 -5.851 -20.859 1.00 88.38 92 ARG A N 1
ATOM 758 C CA . ARG A 1 92 ? 7.064 -6.720 -19.747 1.00 88.38 92 ARG A CA 1
ATOM 759 C C . ARG A 1 92 ? 8.257 -6.175 -18.959 1.00 88.38 92 ARG A C 1
ATOM 761 O O . ARG A 1 92 ? 8.478 -6.556 -17.816 1.00 88.38 92 ARG A O 1
ATOM 768 N N . HIS A 1 93 ? 9.035 -5.281 -19.565 1.00 91.88 93 HIS A N 1
ATOM 769 C CA . HIS A 1 93 ? 10.170 -4.632 -18.920 1.00 91.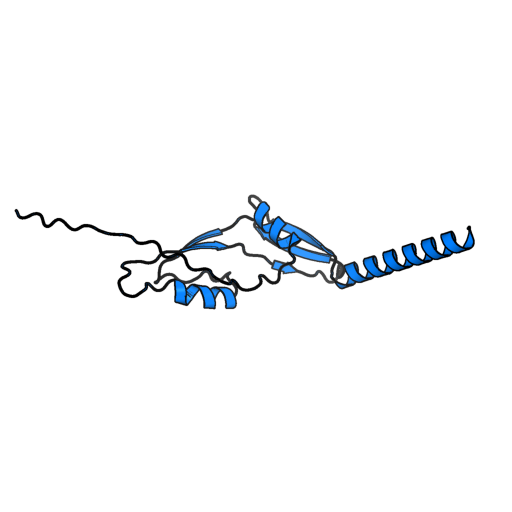88 93 HIS A CA 1
ATOM 770 C C . HIS A 1 93 ? 9.762 -3.543 -17.909 1.00 91.88 93 HIS A C 1
ATOM 772 O O . HIS A 1 93 ? 10.647 -2.995 -17.249 1.00 91.88 93 HIS A O 1
ATOM 778 N N . ARG A 1 94 ? 8.463 -3.241 -17.770 1.00 93.75 94 ARG A N 1
ATOM 779 C CA . ARG A 1 94 ? 7.887 -2.212 -16.896 1.00 93.75 94 ARG A CA 1
ATOM 780 C C . ARG A 1 94 ? 6.854 -2.822 -15.951 1.00 93.75 94 ARG A C 1
ATOM 782 O O . ARG A 1 94 ? 6.064 -3.677 -16.339 1.00 93.75 94 ARG A O 1
ATOM 789 N N . VAL 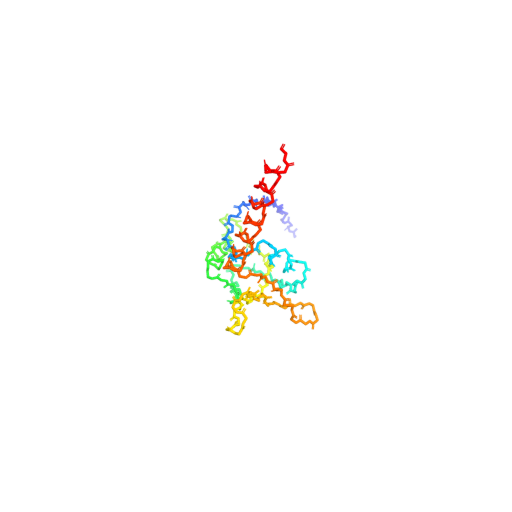A 1 95 ? 6.852 -2.343 -14.714 1.00 95.25 95 VAL A N 1
ATOM 790 C CA . VAL A 1 95 ? 5.830 -2.631 -13.706 1.00 95.25 95 VAL A CA 1
ATOM 791 C C . VAL A 1 95 ? 5.135 -1.319 -13.371 1.00 95.25 95 VAL A C 1
ATOM 793 O O . VAL A 1 95 ? 5.797 -0.341 -13.019 1.00 95.25 95 VAL A O 1
ATOM 796 N N . TYR A 1 96 ? 3.813 -1.310 -13.492 1.00 95.44 96 TYR A N 1
ATOM 797 C CA . TYR A 1 96 ? 2.960 -0.155 -13.251 1.00 95.44 96 TYR A CA 1
ATOM 798 C C . TYR A 1 96 ? 2.332 -0.276 -11.865 1.00 95.44 96 TYR A C 1
ATOM 800 O O . TYR A 1 96 ? 1.733 -1.299 -11.537 1.00 95.44 96 TYR A O 1
ATOM 808 N N . TYR A 1 97 ? 2.460 0.771 -11.062 1.00 95.62 97 TYR A N 1
ATOM 809 C CA . TYR A 1 97 ? 1.801 0.916 -9.772 1.00 95.62 97 TYR A CA 1
ATOM 810 C C . TYR A 1 97 ? 0.745 2.004 -9.912 1.00 95.62 97 TYR A C 1
ATOM 812 O O . TYR A 1 97 ? 1.083 3.158 -10.171 1.00 95.62 97 TYR A O 1
ATOM 820 N N . VAL A 1 98 ? -0.522 1.623 -9.785 1.00 95.69 98 VAL A N 1
ATOM 821 C CA . VAL A 1 98 ? -1.670 2.509 -9.995 1.00 95.69 98 VAL A CA 1
ATOM 822 C C . VAL A 1 98 ? -2.412 2.685 -8.684 1.00 95.69 98 VAL A C 1
ATOM 824 O O . VAL A 1 98 ? -2.734 1.704 -8.017 1.00 95.69 98 VAL A O 1
ATOM 827 N N . TYR A 1 99 ? -2.688 3.926 -8.307 1.00 95.12 99 TYR A N 1
ATOM 828 C CA . TYR A 1 99 ? -3.400 4.248 -7.071 1.00 95.12 99 TYR A CA 1
ATOM 829 C C . TYR A 1 99 ? -4.128 5.594 -7.206 1.00 95.12 99 TYR A C 1
ATOM 831 O O . TYR A 1 99 ? -3.787 6.397 -8.080 1.00 95.12 99 TYR A O 1
ATOM 839 N N . PRO A 1 100 ? -5.157 5.869 -6.385 1.00 96.00 100 PRO A N 1
ATOM 840 C CA . PRO A 1 100 ? -5.879 7.131 -6.466 1.00 96.00 100 PRO A CA 1
ATOM 841 C C . PRO A 1 100 ? -4.988 8.281 -5.992 1.00 96.00 100 PRO A C 1
ATOM 843 O O . PRO A 1 100 ? -4.433 8.223 -4.897 1.00 96.00 100 PRO A O 1
ATOM 846 N N . GLY A 1 101 ? -4.857 9.324 -6.809 1.00 94.81 101 GLY A N 1
ATOM 847 C CA . GLY A 1 101 ? -4.344 10.632 -6.410 1.00 94.81 101 GLY A CA 1
ATOM 848 C C . GLY A 1 101 ? -5.478 11.583 -6.029 1.00 94.81 101 GLY A C 1
ATOM 849 O O . GLY A 1 101 ? -6.642 11.186 -5.948 1.00 94.81 101 GLY A O 1
ATOM 850 N N . GLN A 1 102 ? -5.138 12.844 -5.756 1.00 91.94 102 GLN A N 1
ATOM 851 C CA . GLN A 1 102 ? -6.126 13.837 -5.313 1.00 91.94 102 GLN A CA 1
ATOM 852 C C . GLN A 1 102 ? -7.179 14.155 -6.385 1.00 91.94 102 GLN A C 1
ATOM 854 O O . GLN A 1 102 ? -8.358 14.250 -6.064 1.00 91.94 102 GLN A O 1
ATOM 859 N N . SER A 1 103 ? -6.763 14.300 -7.645 1.00 91.75 103 SER A N 1
ATOM 860 C CA . SER A 1 103 ? -7.636 14.675 -8.770 1.00 91.75 103 SER A CA 1
ATOM 861 C C . SER A 1 103 ? -7.807 13.569 -9.814 1.00 91.75 103 SER A C 1
ATOM 863 O O . SER A 1 103 ? -8.823 13.518 -10.500 1.00 91.75 103 SER A O 1
ATOM 865 N N . SER A 1 104 ? -6.826 12.678 -9.944 1.00 94.00 104 SER A N 1
ATOM 866 C CA . SER A 1 104 ? -6.806 11.605 -10.937 1.00 94.00 104 SER A CA 1
ATOM 867 C C . SER A 1 104 ? -6.063 10.381 -10.408 1.00 94.00 104 SER A C 1
ATOM 869 O O . SER A 1 104 ? -5.420 10.422 -9.356 1.00 94.00 104 SER A O 1
ATOM 871 N N . LEU A 1 105 ? -6.151 9.267 -11.139 1.00 95.56 105 LEU A N 1
ATOM 872 C CA . LEU A 1 105 ? -5.289 8.117 -10.886 1.00 95.56 105 LEU A CA 1
ATOM 873 C C . LEU A 1 105 ? -3.829 8.500 -11.130 1.00 95.56 105 LEU A C 1
ATOM 875 O O . LEU A 1 105 ? -3.490 9.092 -12.154 1.00 95.56 105 LEU A O 1
ATOM 879 N N . GLN A 1 106 ? -2.973 8.115 -10.194 1.00 96.00 106 GLN A N 1
ATOM 880 C CA . GLN A 1 106 ? -1.531 8.227 -10.317 1.00 96.00 106 GLN A CA 1
ATOM 881 C C . GLN A 1 106 ? -0.969 6.904 -10.815 1.00 96.00 106 GLN A C 1
ATOM 883 O O . GLN A 1 106 ? -1.387 5.831 -10.372 1.00 96.00 106 GLN A O 1
ATOM 888 N N . VAL A 1 107 ? -0.013 6.990 -11.737 1.00 95.00 107 VAL A N 1
ATOM 889 C CA . VAL A 1 107 ? 0.666 5.830 -12.315 1.00 95.00 107 VAL A CA 1
ATOM 890 C C . VAL A 1 107 ? 2.161 6.014 -12.138 1.00 95.00 107 VAL A C 1
ATOM 892 O O . VAL A 1 107 ? 2.764 6.900 -12.736 1.00 95.00 107 VAL A O 1
ATOM 895 N N . PHE A 1 108 ? 2.766 5.153 -11.329 1.00 95.00 108 PHE A N 1
ATOM 896 C CA . PHE A 1 108 ? 4.204 5.128 -11.114 1.00 95.00 108 PHE A CA 1
ATOM 897 C C . PHE A 1 108 ? 4.817 3.905 -11.792 1.00 95.00 108 PHE A C 1
ATOM 899 O O . PHE A 1 108 ? 4.322 2.787 -11.644 1.00 95.00 108 PHE A O 1
ATOM 906 N N . ILE A 1 109 ? 5.889 4.107 -12.554 1.00 94.94 109 ILE A N 1
ATOM 907 C CA . ILE A 1 109 ? 6.488 3.067 -13.393 1.00 94.94 109 ILE A CA 1
ATOM 908 C C . ILE A 1 109 ? 7.874 2.740 -12.860 1.00 94.94 109 ILE A C 1
ATOM 910 O O . ILE A 1 109 ? 8.719 3.622 -12.729 1.00 94.94 109 ILE A O 1
ATOM 914 N N . LEU A 1 110 ? 8.128 1.455 -12.626 1.00 94.25 110 LEU A N 1
ATOM 915 C CA . LEU A 1 110 ? 9.464 0.951 -12.333 1.00 94.25 110 LEU A CA 1
ATOM 916 C C . LEU A 1 110 ? 9.910 -0.060 -13.388 1.00 94.25 110 LEU A C 1
ATOM 918 O O . LEU A 1 110 ? 9.077 -0.780 -13.951 1.00 94.25 110 LEU A O 1
ATOM 922 N N . PRO A 1 111 ? 11.222 -0.161 -13.656 1.00 92.75 111 PRO A N 1
ATOM 923 C CA . PRO A 1 111 ? 11.744 -1.270 -14.434 1.00 92.75 111 PRO A CA 1
ATOM 924 C C . PRO A 1 111 ? 11.455 -2.595 -13.718 1.00 92.75 111 PRO A C 1
ATOM 926 O O . PRO A 1 111 ? 11.536 -2.702 -12.494 1.00 92.75 111 PRO A O 1
ATOM 929 N N . SER A 1 112 ? 11.122 -3.622 -14.495 1.00 91.19 112 SER A N 1
ATOM 930 C CA . SER A 1 112 ? 11.036 -4.996 -13.991 1.00 91.19 112 SER A CA 1
ATOM 931 C C . SER A 1 112 ? 12.391 -5.471 -13.450 1.00 91.19 112 SER A C 1
ATOM 933 O O . SER A 1 112 ? 13.440 -5.020 -13.915 1.00 91.19 112 SER A O 1
ATOM 935 N N . SER A 1 113 ? 12.376 -6.446 -12.537 1.00 86.94 113 SER A N 1
ATOM 936 C CA . SER A 1 113 ? 13.606 -7.034 -11.979 1.00 86.94 113 SER A CA 1
ATOM 937 C C . SER A 1 113 ? 14.522 -7.627 -13.063 1.00 86.94 113 SER A C 1
ATOM 939 O O . SER A 1 113 ? 15.742 -7.463 -13.031 1.00 86.94 113 SER A O 1
ATOM 941 N N . GLN A 1 114 ? 13.936 -8.244 -14.093 1.00 88.25 114 GLN A N 1
ATOM 942 C CA . GLN A 1 114 ? 14.698 -8.747 -15.235 1.00 88.25 114 GLN A CA 1
ATOM 943 C C . GLN A 1 114 ? 15.413 -7.606 -15.972 1.00 88.25 114 GLN A C 1
ATOM 945 O O . GLN A 1 114 ? 16.588 -7.721 -16.317 1.00 88.25 114 GLN A O 1
ATOM 950 N N . ARG A 1 115 ? 14.724 -6.479 -16.186 1.00 90.38 115 ARG A N 1
ATOM 951 C CA . ARG A 1 115 ? 15.306 -5.316 -16.862 1.00 90.38 115 ARG A CA 1
ATOM 952 C C . ARG A 1 115 ? 16.409 -4.667 -16.031 1.00 90.38 115 ARG A C 1
ATOM 954 O O . ARG A 1 115 ? 17.427 -4.285 -16.599 1.00 90.38 115 ARG A O 1
ATOM 961 N N . THR A 1 116 ? 16.242 -4.567 -14.712 1.00 89.88 116 THR A N 1
ATOM 962 C CA . THR A 1 116 ? 17.296 -4.038 -13.832 1.00 89.88 116 THR A CA 1
ATOM 963 C C . THR A 1 116 ? 18.549 -4.908 -13.873 1.00 89.88 116 THR A C 1
ATOM 965 O O . THR A 1 116 ? 19.648 -4.371 -13.967 1.00 89.88 116 THR A O 1
ATOM 968 N N . TRP A 1 117 ? 18.395 -6.236 -13.903 1.00 91.56 117 TRP A N 1
ATOM 969 C CA . TRP A 1 117 ? 19.523 -7.161 -14.041 1.00 91.56 117 TRP A CA 1
ATOM 970 C C . TRP A 1 117 ? 20.249 -7.023 -15.379 1.00 91.56 117 TRP A C 1
ATOM 972 O O . TRP A 1 117 ? 21.475 -6.983 -15.407 1.00 91.56 117 TRP A O 1
ATOM 982 N N . GLN A 1 118 ? 19.512 -6.887 -16.484 1.00 92.50 118 GLN A N 1
ATOM 983 C CA . GLN A 1 118 ? 20.115 -6.649 -17.800 1.00 92.50 118 GLN A CA 1
ATOM 984 C C . GLN A 1 118 ? 20.962 -5.371 -17.823 1.00 92.50 118 GLN A C 1
ATOM 986 O O . GLN A 1 118 ? 22.062 -5.373 -18.368 1.00 92.50 118 GLN A O 1
ATOM 991 N N . ILE A 1 119 ? 20.461 -4.289 -17.219 1.00 92.06 119 ILE A N 1
ATOM 992 C CA . ILE A 1 119 ? 21.192 -3.019 -17.130 1.00 92.06 119 ILE A CA 1
ATOM 993 C C . ILE A 1 119 ? 22.448 -3.191 -16.272 1.00 92.06 119 ILE A C 1
ATOM 995 O O . ILE A 1 119 ? 23.526 -2.788 -16.697 1.00 92.06 119 ILE A O 1
ATOM 999 N N . ALA A 1 120 ? 22.327 -3.824 -15.102 1.00 94.88 120 ALA A N 1
ATOM 1000 C CA . ALA A 1 120 ? 23.460 -4.058 -14.211 1.00 94.88 120 ALA A CA 1
ATOM 1001 C C . ALA A 1 120 ? 24.576 -4.857 -14.903 1.00 94.88 120 ALA A C 1
ATOM 1003 O O . ALA A 1 120 ? 25.736 -4.456 -14.857 1.00 94.88 120 ALA A O 1
ATOM 1004 N N . LEU A 1 121 ? 24.224 -5.937 -15.608 1.00 96.75 121 LEU A N 1
ATOM 1005 C CA . LEU A 1 121 ? 25.183 -6.744 -16.365 1.00 96.75 121 LEU A CA 1
ATOM 1006 C C . LEU A 1 121 ? 25.843 -5.954 -17.501 1.00 96.75 121 LEU A C 1
ATOM 1008 O O . LEU A 1 121 ? 27.053 -6.059 -17.686 1.00 96.75 121 LEU A O 1
ATOM 1012 N N . ALA A 1 122 ? 25.081 -5.138 -18.233 1.00 96.31 122 ALA A N 1
ATOM 1013 C CA . ALA A 1 122 ? 25.630 -4.305 -19.301 1.00 96.31 122 ALA A CA 1
ATOM 1014 C C . ALA A 1 122 ? 26.631 -3.266 -18.766 1.00 96.31 122 ALA A C 1
ATOM 1016 O O . ALA A 1 122 ? 27.709 -3.099 -19.334 1.00 96.31 122 ALA A O 1
ATOM 1017 N N . VAL A 1 123 ? 26.303 -2.605 -17.650 1.00 97.44 123 VAL A N 1
ATOM 1018 C CA . VAL A 1 123 ? 27.194 -1.636 -16.993 1.00 97.44 123 VAL A CA 1
ATOM 1019 C C . VAL A 1 123 ? 28.460 -2.320 -16.479 1.00 97.44 123 VAL A C 1
ATOM 1021 O O . VAL A 1 123 ? 29.557 -1.827 -16.729 1.00 97.44 123 VAL A O 1
ATOM 1024 N N . LEU A 1 124 ? 28.330 -3.474 -15.817 1.00 98.12 124 LEU A N 1
ATOM 1025 C CA . LEU A 1 124 ? 29.477 -4.262 -15.359 1.00 98.12 124 LEU A CA 1
ATOM 1026 C C . LEU A 1 124 ? 30.385 -4.677 -16.523 1.00 98.12 124 LEU A C 1
ATOM 1028 O O . LEU A 1 124 ? 31.602 -4.538 -16.425 1.00 98.12 12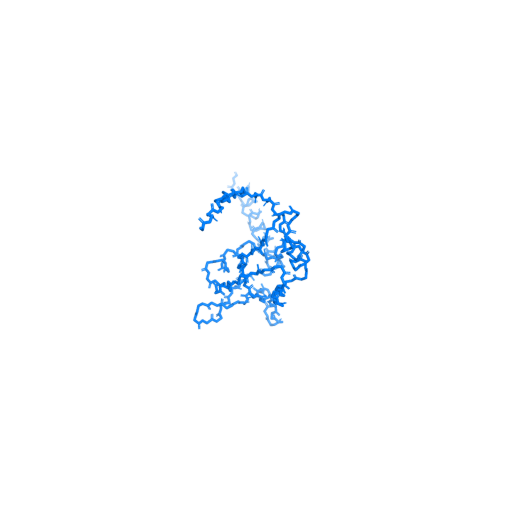4 LEU A O 1
ATOM 1032 N N . GLY A 1 125 ? 29.806 -5.125 -17.639 1.00 97.94 125 GLY A N 1
ATOM 1033 C CA . GLY A 1 125 ? 30.558 -5.465 -18.846 1.00 97.94 125 GLY A CA 1
ATOM 1034 C C . GLY A 1 125 ? 31.315 -4.267 -19.425 1.00 97.94 125 GLY A C 1
ATOM 1035 O O . GLY A 1 125 ? 32.504 -4.375 -19.719 1.00 97.94 125 GLY A O 1
ATOM 1036 N N . ALA A 1 126 ? 30.663 -3.106 -19.531 1.00 97.88 126 ALA A N 1
ATOM 1037 C CA . ALA A 1 126 ? 31.299 -1.883 -20.019 1.00 97.88 126 ALA A CA 1
ATOM 1038 C C . ALA A 1 126 ? 32.462 -1.435 -19.116 1.00 97.88 126 ALA A C 1
ATOM 1040 O O . ALA A 1 126 ? 33.538 -1.104 -19.615 1.00 97.88 126 ALA A O 1
ATOM 1041 N N . LEU A 1 127 ? 32.277 -1.480 -17.792 1.00 98.12 127 LEU A N 1
ATOM 1042 C CA . LEU A 1 127 ? 33.332 -1.162 -16.826 1.00 98.12 127 LEU A CA 1
ATOM 1043 C C . LEU A 1 127 ? 34.515 -2.132 -16.925 1.00 98.12 127 LEU A C 1
ATOM 1045 O O . LEU A 1 127 ? 35.661 -1.692 -16.867 1.00 98.12 127 LEU A O 1
ATOM 1049 N N . ALA A 1 128 ? 34.261 -3.428 -17.126 1.00 97.62 128 ALA A N 1
ATOM 1050 C CA . ALA A 1 128 ? 35.318 -4.419 -17.309 1.00 97.62 128 ALA A CA 1
ATOM 1051 C C . ALA A 1 128 ? 36.141 -4.157 -18.582 1.00 97.62 128 ALA A C 1
ATOM 1053 O O . ALA A 1 128 ? 37.368 -4.216 -18.539 1.00 97.62 128 ALA A O 1
ATOM 1054 N N . VAL A 1 129 ? 35.492 -3.807 -19.699 1.00 97.31 129 VAL A N 1
ATOM 1055 C CA . VAL A 1 129 ? 36.191 -3.437 -20.944 1.00 97.31 129 VAL A CA 1
ATOM 1056 C C . VAL A 1 129 ? 37.036 -2.179 -20.748 1.00 97.31 129 VAL A C 1
ATOM 1058 O O . VAL A 1 129 ? 38.203 -2.172 -21.131 1.00 97.31 129 VAL A O 1
ATOM 1061 N N . LEU A 1 130 ? 36.489 -1.137 -20.113 1.00 97.12 130 LEU A N 1
ATOM 1062 C CA . LEU A 1 130 ? 37.236 0.089 -19.807 1.00 97.12 130 LEU A CA 1
ATOM 1063 C C . LEU A 1 130 ? 38.454 -0.187 -18.919 1.00 97.12 130 LEU A C 1
ATOM 1065 O O . LEU A 1 130 ? 39.527 0.358 -19.166 1.00 97.12 130 LEU A O 1
ATOM 1069 N N . TYR A 1 131 ? 38.300 -1.055 -17.919 1.00 97.12 131 TYR A N 1
ATOM 1070 C CA . TYR A 1 131 ? 39.393 -1.477 -17.049 1.00 97.12 131 TYR A CA 1
ATOM 1071 C C . TYR A 1 131 ? 40.482 -2.250 -17.807 1.00 97.12 131 TYR A C 1
ATOM 1073 O O . TYR A 1 131 ? 41.671 -2.014 -17.609 1.00 97.12 131 TYR A O 1
ATOM 1081 N N . LEU A 1 132 ? 40.101 -3.159 -18.706 1.00 96.38 132 LEU A N 1
ATOM 1082 C CA . LEU A 1 132 ? 41.073 -3.877 -19.530 1.00 96.38 132 LEU A CA 1
ATOM 1083 C C . LEU A 1 132 ? 41.817 -2.918 -20.460 1.00 96.38 132 LEU A C 1
ATOM 1085 O O . LEU A 1 132 ? 43.041 -2.965 -20.529 1.00 96.38 132 LEU A O 1
ATOM 1089 N N . LEU A 1 133 ? 41.104 -2.008 -21.127 1.00 96.12 133 LEU A N 1
ATOM 1090 C CA . LEU A 1 133 ? 41.715 -1.001 -21.993 1.00 96.12 133 LEU A CA 1
ATOM 1091 C C . LEU A 1 133 ? 42.688 -0.104 -21.225 1.00 96.12 133 LEU A C 1
ATOM 1093 O O . LEU A 1 133 ? 43.793 0.126 -21.709 1.00 96.12 133 LEU A O 1
ATOM 1097 N N . SER A 1 134 ? 42.334 0.352 -20.019 1.00 94.44 134 SER A N 1
ATOM 1098 C CA . SER A 1 134 ? 43.247 1.163 -19.205 1.00 94.44 134 SER A CA 1
ATOM 1099 C C . SER A 1 134 ? 44.502 0.389 -18.802 1.00 94.44 134 SER A C 1
ATOM 1101 O O . SER A 1 134 ? 45.583 0.969 -18.747 1.00 94.44 134 SER A O 1
ATOM 1103 N N . ARG A 1 135 ? 44.389 -0.929 -18.597 1.00 93.19 135 ARG A N 1
ATOM 1104 C CA . ARG A 1 135 ? 45.532 -1.804 -18.328 1.00 93.19 135 ARG A CA 1
ATOM 1105 C C . ARG A 1 135 ? 46.406 -2.075 -19.555 1.00 93.19 135 ARG A C 1
ATOM 1107 O O . ARG A 1 135 ? 47.584 -2.340 -19.369 1.00 93.19 135 ARG A O 1
ATOM 1114 N N . PHE A 1 136 ? 45.852 -2.034 -20.767 1.00 86.94 136 PHE A N 1
ATOM 1115 C CA . PHE A 1 136 ? 46.609 -2.209 -22.016 1.00 86.94 136 PHE A CA 1
ATOM 1116 C C . PHE A 1 136 ? 47.231 -0.908 -22.548 1.00 86.94 136 PHE A C 1
ATOM 1118 O O . PHE A 1 136 ? 48.197 -0.966 -23.302 1.00 86.94 136 PHE A O 1
ATOM 1125 N N . LEU A 1 137 ? 46.673 0.252 -22.190 1.00 80.06 137 LEU A N 1
ATOM 1126 C CA . LEU A 1 137 ? 47.152 1.583 -22.594 1.00 80.06 137 LEU A CA 1
ATOM 1127 C C . LEU A 1 137 ? 48.174 2.194 -21.613 1.00 80.06 137 LEU A C 1
ATOM 1129 O O . LEU A 1 137 ? 48.697 3.272 -21.897 1.00 80.06 137 LEU A O 1
ATOM 1133 N N . THR A 1 138 ? 48.435 1.529 -20.483 1.00 60.88 138 THR A N 1
ATOM 1134 C CA . THR A 1 138 ? 49.451 1.892 -19.477 1.00 60.88 138 THR A CA 1
ATOM 1135 C C . THR A 1 138 ? 50.575 0.869 -19.499 1.00 60.88 138 THR A C 1
ATOM 1137 O O . THR A 1 138 ? 51.752 1.285 -19.490 1.00 60.88 138 THR A O 1
#

Secondary structure (DSSP, 8-state):
------------------PPP-SS-HHHHHHHHHH---EEEEEETTSPPPTTS-HHHHHHHHHHHSPPTT-S--EEEEEE---EEE--GGGTTEEEEEEE-SSSEEEEEEE-HHHHHHHHHHHHHHHHHHHHHHHH--

Sequence (138 aa):
MTWTGGTISRQPRTEEIKWPESGLPYIARQHAREYGNWRKTFLTHNDSVPDGLEDEFKALLRPRLKPWDGEIAREADLRYLPLARMVVPEHRHRVYYVYPGQSSLQVFILPSSQRTWQIALAVLGALAVLYLLSRFLT

Radius of gyration: 25.25 Å; chains: 1; bounding box: 78×27×71 Å

Foldseek 3Di:
DDDDDDDDDDDDDDDDDDDDDPPDDPVLVVVCVVFAPKDKDKDALPDDDDPLDDVSRSVRVNVVNDDDVVGPTHMDIDIDWRWDWDADPVCNQKIWIWTDGPPGIDIDIDGDPVNVVVVVVVVVVVVVVVVVVVVVVD

pLDDT: mean 89.02, std 7.82, range [49.41, 98.12]